Protein AF-A0A962SYG6-F1 (afdb_monomer)

Solvent-accessible surface area (backbone atoms only — not comparable to full-atom values): 10091 Å² total; per-residue (Å²): 136,88,80,77,86,66,74,68,72,78,45,76,67,50,55,47,52,59,69,37,35,67,82,71,67,37,54,90,47,49,67,51,65,74,35,94,85,34,86,52,57,40,45,50,92,92,49,72,66,43,48,43,60,44,76,41,89,80,76,88,63,97,48,65,38,50,44,46,49,49,51,50,53,26,52,29,50,58,30,34,45,84,79,62,93,60,69,84,67,77,70,36,82,53,46,50,55,34,26,34,58,68,35,75,65,82,56,65,61,64,38,69,48,66,54,78,52,86,62,67,83,42,95,86,69,58,70,40,74,47,74,45,47,77,82,75,77,82,71,68,87,76,76,80,94,84,81,83,82,88,83,84,84,64,76,67,126

Mean predicted aligned error: 9.72 Å

Sequence (157 aa):
DVRYFYPYYLSGPDALFWRSG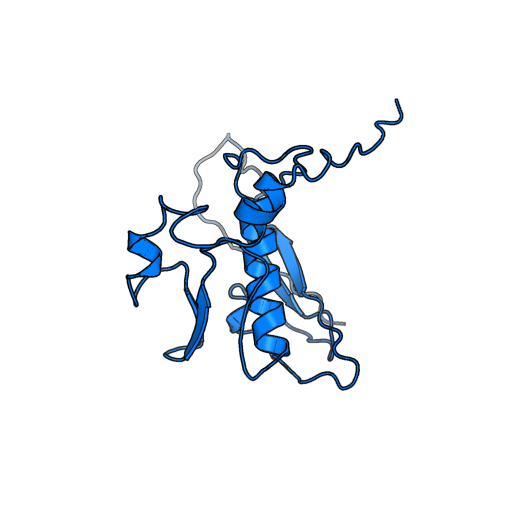WPVTDVQHSVTLLNPFSTDRIGKDIETWGHVYPRHGFINHDHPGRVAVVAAARSASLVADGNVPLRPKLTSAYAHGDWQNLSPEPTAYCTANIADLPTPIDPEGGYAHNIWPRFECPLSEIGIFVAFIPFRYCFTF

Structure (mmCIF, N/CA/C/O backbone):
data_AF-A0A962SYG6-F1
#
_entry.id   AF-A0A962SYG6-F1
#
loop_
_atom_site.group_PDB
_atom_site.id
_atom_site.type_symbol
_atom_site.label_atom_id
_atom_site.label_alt_id
_atom_site.label_comp_id
_atom_site.label_asym_id
_atom_site.label_entity_id
_atom_site.label_seq_id
_atom_site.pdbx_PDB_ins_code
_atom_site.Cartn_x
_atom_site.Cartn_y
_atom_site.Cartn_z
_atom_site.occupancy
_atom_site.B_iso_or_equiv
_atom_site.auth_seq_id
_atom_site.auth_comp_id
_atom_site.auth_asym_id
_atom_site.auth_atom_id
_atom_site.pdbx_PDB_model_num
ATOM 1 N N . ASP A 1 1 ? -16.924 -26.367 9.520 1.00 42.16 1 ASP A N 1
ATOM 2 C CA . ASP A 1 1 ? -17.256 -25.872 8.170 1.00 42.16 1 ASP A CA 1
ATOM 3 C C . ASP A 1 1 ? -16.026 -25.462 7.391 1.00 42.16 1 ASP A C 1
ATOM 5 O O . ASP A 1 1 ? -15.368 -24.488 7.738 1.00 42.16 1 ASP A O 1
ATOM 9 N N . VAL A 1 2 ? -15.706 -26.218 6.342 1.00 41.12 2 VAL A N 1
ATOM 10 C CA . VAL A 1 2 ? -14.690 -25.838 5.355 1.00 41.12 2 VAL A CA 1
ATOM 11 C C . VAL A 1 2 ? -15.354 -24.863 4.384 1.00 41.12 2 VAL A C 1
ATOM 13 O O . VAL A 1 2 ? -16.212 -25.256 3.597 1.00 41.12 2 VAL A O 1
ATOM 16 N N . ARG A 1 3 ? -15.005 -23.574 4.458 1.00 48.12 3 ARG A N 1
ATOM 17 C CA . ARG A 1 3 ? -15.422 -22.599 3.442 1.00 48.12 3 ARG A CA 1
AT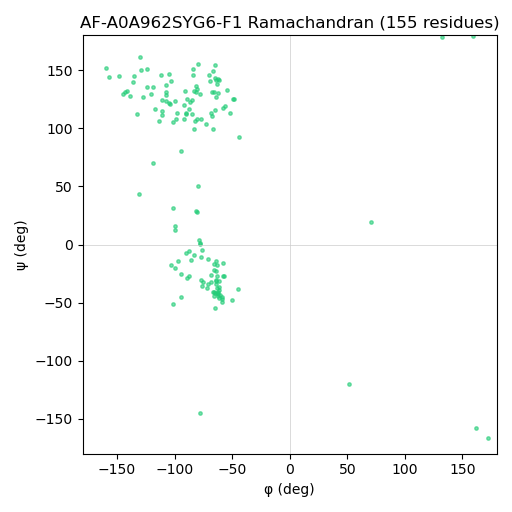OM 18 C C . ARG A 1 3 ? -14.472 -22.706 2.258 1.00 48.12 3 ARG A C 1
ATOM 20 O O . ARG A 1 3 ? -13.330 -22.266 2.342 1.00 48.12 3 ARG A O 1
ATOM 27 N N . TYR A 1 4 ? -14.943 -23.292 1.163 1.00 47.50 4 TYR A N 1
ATOM 28 C CA . TYR A 1 4 ? -14.204 -23.291 -0.094 1.00 47.50 4 TYR A CA 1
ATOM 29 C C . TYR A 1 4 ? -14.060 -21.853 -0.606 1.00 47.50 4 TYR A C 1
ATOM 31 O O . TYR A 1 4 ? -15.046 -21.120 -0.715 1.00 47.50 4 TYR A O 1
ATOM 39 N N . PHE A 1 5 ? -12.824 -21.447 -0.902 1.00 50.41 5 PHE A N 1
ATOM 40 C CA . PHE A 1 5 ? -12.537 -20.219 -1.633 1.00 50.41 5 PHE A CA 1
ATOM 41 C C . PHE A 1 5 ? -13.071 -20.400 -3.056 1.00 50.41 5 PHE A C 1
ATOM 43 O O . PHE A 1 5 ? -12.450 -21.068 -3.875 1.00 50.41 5 PHE A O 1
ATOM 50 N N . TYR A 1 6 ? -14.257 -19.860 -3.328 1.00 53.41 6 TYR A N 1
ATOM 51 C CA . TYR A 1 6 ? -14.714 -19.624 -4.690 1.00 53.41 6 TYR A CA 1
ATOM 52 C C . TYR A 1 6 ? -14.103 -18.289 -5.112 1.00 53.41 6 TYR A C 1
ATOM 54 O O . TYR A 1 6 ? -14.631 -17.253 -4.689 1.00 53.41 6 TYR A O 1
ATOM 62 N N . PRO A 1 7 ? -12.993 -18.260 -5.881 1.00 53.94 7 PRO A N 1
ATOM 63 C CA . PRO A 1 7 ? -12.625 -17.026 -6.550 1.00 53.94 7 PRO A CA 1
ATOM 64 C C . PRO A 1 7 ? -13.846 -16.654 -7.382 1.00 53.94 7 PRO A C 1
ATOM 66 O O . PRO A 1 7 ? -14.306 -17.466 -8.188 1.00 53.94 7 PRO A O 1
ATOM 69 N N . TYR A 1 8 ? -14.440 -15.489 -7.116 1.00 54.34 8 TYR A N 1
ATOM 70 C CA . TYR A 1 8 ? -15.473 -14.969 -7.998 1.00 54.34 8 TYR A CA 1
ATOM 71 C C . TYR A 1 8 ? -14.857 -14.993 -9.388 1.00 54.34 8 TYR A C 1
ATOM 73 O O . TYR A 1 8 ? -13.817 -14.378 -9.616 1.00 54.34 8 TYR A O 1
ATOM 81 N N . TYR A 1 9 ? -15.415 -15.846 -10.244 1.00 47.91 9 TYR A N 1
ATOM 82 C CA . TYR A 1 9 ? -14.914 -16.060 -11.584 1.00 47.91 9 TYR A CA 1
ATOM 83 C C . TYR A 1 9 ? -14.698 -14.695 -12.214 1.00 47.91 9 TYR A C 1
ATOM 85 O O . TYR A 1 9 ? -15.630 -13.890 -12.231 1.00 47.91 9 TYR A O 1
ATOM 93 N N . LEU A 1 10 ? -13.470 -14.470 -12.692 1.00 58.44 10 LEU A N 1
ATOM 94 C CA . LEU A 1 10 ? -13.106 -13.385 -13.587 1.00 58.44 10 LEU A CA 1
ATOM 95 C C . LEU A 1 10 ? -14.180 -13.291 -14.671 1.00 58.44 10 LEU A C 1
ATOM 97 O O . LEU A 1 10 ? -14.126 -13.986 -15.688 1.00 58.44 10 LEU A O 1
ATOM 101 N N . SER A 1 11 ? -15.188 -12.452 -14.462 1.00 61.28 11 SER A N 1
ATOM 102 C CA . SER A 1 11 ? -16.009 -12.026 -15.576 1.00 61.28 11 SER A CA 1
ATOM 103 C C . SER A 1 11 ? -15.057 -11.256 -16.495 1.00 61.28 11 SER A C 1
ATOM 105 O O . SER A 1 11 ? -14.201 -10.521 -16.010 1.00 61.28 11 SER A O 1
ATOM 107 N N . GLY A 1 12 ? -15.137 -11.435 -17.816 1.00 71.31 12 GLY A N 1
ATOM 108 C CA . GLY A 1 12 ? -14.306 -10.654 -18.748 1.00 71.31 12 GLY A CA 1
ATOM 109 C C . GLY A 1 12 ? -14.261 -9.143 -18.424 1.00 71.31 12 GLY A C 1
ATOM 110 O O . GLY A 1 12 ? -13.182 -8.556 -18.494 1.00 71.31 12 GLY A O 1
ATOM 111 N N . PRO A 1 13 ? -15.374 -8.519 -17.980 1.00 72.19 13 PRO A N 1
ATOM 112 C CA . PRO A 1 13 ? -15.378 -7.140 -17.490 1.00 72.19 13 PRO A CA 1
ATOM 113 C C . PRO A 1 13 ? -14.546 -6.888 -16.224 1.00 72.19 13 PRO A C 1
ATOM 115 O O . PRO A 1 13 ? -13.987 -5.809 -16.078 1.00 72.19 13 PRO A O 1
ATOM 118 N N . ASP A 1 14 ? -14.418 -7.854 -15.320 1.00 67.75 14 ASP A N 1
ATOM 119 C CA . ASP A 1 14 ? -13.605 -7.730 -14.101 1.00 67.75 14 ASP A CA 1
ATOM 120 C C . ASP A 1 14 ? -12.116 -7.556 -14.434 1.00 67.75 14 ASP A C 1
ATOM 122 O O . ASP A 1 14 ? -11.409 -6.771 -13.806 1.00 67.75 14 ASP A O 1
ATOM 126 N N . ALA A 1 15 ? -11.656 -8.186 -15.522 1.00 73.12 15 ALA A N 1
ATOM 127 C CA . ALA A 1 15 ? -10.313 -7.959 -16.046 1.00 73.12 15 ALA A CA 1
ATOM 128 C C . ALA A 1 15 ? -10.109 -6.514 -16.528 1.00 73.12 15 ALA A C 1
ATOM 130 O O . ALA A 1 15 ? -8.988 -6.011 -16.439 1.00 73.12 15 ALA A O 1
ATOM 131 N N . LEU A 1 16 ? -11.160 -5.839 -17.018 1.00 75.06 16 LEU A N 1
ATOM 132 C CA . LEU A 1 16 ? -11.081 -4.406 -17.300 1.00 75.06 16 LEU A CA 1
ATOM 133 C C . LEU A 1 16 ? -10.865 -3.664 -15.994 1.00 75.06 16 LEU A C 1
ATOM 135 O O . LEU A 1 16 ? -9.848 -3.000 -15.897 1.00 75.06 16 LEU A O 1
ATOM 139 N N . PHE A 1 17 ? -11.715 -3.858 -14.984 1.00 72.00 17 PHE A N 1
ATOM 140 C CA . PHE A 1 17 ? -11.598 -3.155 -13.705 1.00 72.00 17 PHE A CA 1
ATOM 141 C C . PHE A 1 17 ? -10.248 -3.396 -13.007 1.00 72.00 17 PHE A C 1
ATOM 143 O O . PHE A 1 17 ? -9.601 -2.438 -12.610 1.00 72.00 17 PHE A O 1
ATOM 150 N N . TRP A 1 18 ? -9.728 -4.623 -12.930 1.00 68.94 18 TRP A N 1
ATOM 151 C CA . TRP A 1 18 ? -8.429 -4.874 -12.275 1.00 68.94 18 TRP A CA 1
ATOM 152 C C . TRP A 1 18 ? -7.226 -4.297 -13.032 1.00 68.94 18 TRP A C 1
ATOM 154 O O . TRP A 1 18 ? -6.180 -4.027 -12.434 1.00 68.94 18 TRP A O 1
ATOM 164 N N . ARG A 1 19 ? -7.345 -4.138 -14.357 1.00 74.62 19 ARG A N 1
ATOM 165 C CA . ARG A 1 19 ? -6.278 -3.590 -15.211 1.00 74.62 19 ARG A CA 1
ATOM 166 C C . ARG A 1 19 ? -6.420 -2.093 -15.446 1.00 74.62 19 ARG A C 1
ATOM 168 O O . ARG A 1 19 ? -5.423 -1.427 -15.719 1.00 74.62 19 ARG A O 1
ATOM 175 N N . SER A 1 20 ? -7.633 -1.569 -15.352 1.00 75.38 20 SER A N 1
ATOM 176 C CA . SER A 1 20 ? -7.938 -0.157 -15.489 1.00 75.38 20 SER A CA 1
ATOM 177 C C . SER A 1 20 ? -7.721 0.510 -14.140 1.00 75.38 20 SER A C 1
ATOM 179 O O . SER A 1 20 ? -8.451 0.244 -13.196 1.00 75.38 20 SER A O 1
ATOM 181 N N . GLY A 1 21 ? -6.709 1.366 -14.040 1.00 77.06 21 GLY A N 1
ATOM 182 C CA . GLY A 1 21 ? -6.555 2.240 -12.883 1.00 77.06 21 GLY A CA 1
ATOM 183 C C . GLY A 1 21 ? -7.506 3.437 -12.959 1.00 77.06 21 GLY A C 1
ATOM 184 O O . GLY A 1 21 ? -8.612 3.376 -13.496 1.00 77.06 21 GLY A O 1
ATOM 185 N N . TRP A 1 22 ? -7.041 4.578 -12.463 1.00 78.38 22 TRP A N 1
ATOM 186 C CA . TRP A 1 22 ? -7.642 5.882 -12.719 1.00 78.38 22 TRP A CA 1
ATOM 187 C C . TRP A 1 22 ? -7.763 6.126 -14.241 1.00 78.38 22 TRP A C 1
ATOM 189 O O . TRP A 1 22 ? -6.789 5.882 -14.957 1.00 78.38 22 TRP A O 1
ATOM 199 N N . PRO A 1 23 ? -8.918 6.589 -14.760 1.00 78.25 23 PRO A N 1
ATOM 200 C CA . PRO A 1 23 ? -10.098 7.099 -14.056 1.00 78.25 23 PRO A CA 1
ATOM 201 C C . PRO A 1 23 ? -11.266 6.101 -13.953 1.00 78.25 23 PRO A C 1
ATOM 203 O O . PRO A 1 23 ? -12.418 6.512 -13.990 1.00 78.25 23 PRO A O 1
ATOM 206 N N . VAL A 1 24 ? -11.019 4.793 -13.873 1.00 79.56 24 VAL A N 1
ATOM 207 C CA . VAL A 1 24 ? -12.097 3.787 -13.861 1.00 79.56 24 VAL A CA 1
ATOM 208 C C . VAL A 1 24 ? -12.381 3.259 -12.450 1.00 79.56 24 VAL A C 1
ATOM 210 O O . VAL A 1 24 ? -13.532 3.286 -12.024 1.00 79.56 24 VAL A O 1
ATOM 213 N N . THR A 1 25 ? -11.369 2.813 -11.696 1.00 74.31 25 THR A N 1
ATOM 214 C CA . THR A 1 25 ? -11.587 2.116 -10.405 1.00 74.31 25 THR A CA 1
ATOM 215 C C . THR A 1 25 ? -11.430 2.952 -9.143 1.00 74.31 25 THR A C 1
ATOM 217 O O . THR A 1 25 ? -11.947 2.565 -8.103 1.00 74.31 25 THR A O 1
ATOM 220 N N . ASP A 1 26 ? -10.740 4.089 -9.203 1.00 78.44 26 ASP A N 1
ATOM 221 C CA . ASP A 1 26 ? -10.426 4.901 -8.017 1.00 78.44 26 ASP A CA 1
ATOM 222 C C . ASP A 1 26 ? -10.769 6.374 -8.252 1.00 78.44 26 ASP A C 1
ATOM 224 O O . ASP A 1 26 ? -10.010 7.283 -7.914 1.00 78.44 26 ASP A O 1
ATOM 228 N N . VAL A 1 27 ? -11.935 6.631 -8.858 1.00 81.12 27 VAL A N 1
ATOM 229 C CA . VAL A 1 27 ? -12.302 8.004 -9.218 1.00 81.12 27 VAL A CA 1
ATOM 230 C C . VAL A 1 27 ? -12.455 8.939 -8.029 1.00 81.12 27 VAL A C 1
ATOM 232 O O . VAL A 1 27 ? -12.203 10.134 -8.121 1.00 81.12 27 VAL A O 1
ATOM 235 N N . GLN A 1 28 ? -12.802 8.402 -6.870 1.00 83.56 28 GLN A N 1
ATOM 236 C CA . GLN A 1 28 ? -12.932 9.186 -5.645 1.00 83.56 28 GLN A CA 1
ATOM 237 C C . GLN A 1 28 ? -11.583 9.759 -5.175 1.00 83.56 28 GLN A C 1
ATOM 239 O O . GLN A 1 28 ? -11.557 10.789 -4.507 1.00 83.56 28 GLN A O 1
ATOM 244 N N . HIS A 1 29 ? -10.468 9.160 -5.603 1.00 85.69 29 HIS A N 1
ATOM 245 C CA . HIS A 1 29 ? -9.109 9.584 -5.267 1.00 85.69 29 HIS A CA 1
ATOM 246 C C . HIS A 1 29 ? -8.444 10.417 -6.380 1.00 85.69 29 HIS A C 1
ATOM 248 O O . HIS A 1 29 ? -7.238 10.646 -6.341 1.00 85.69 29 HIS A O 1
ATOM 254 N N . SER A 1 30 ? -9.214 10.937 -7.354 1.00 84.81 30 SER A N 1
ATOM 255 C CA . SER A 1 30 ? -8.694 11.832 -8.415 1.00 84.81 30 SER A CA 1
ATOM 256 C C . SER A 1 30 ? -7.868 12.985 -7.851 1.00 84.81 30 SER A C 1
ATOM 258 O O . SER A 1 30 ? -6.795 13.321 -8.342 1.00 84.81 30 SER A O 1
ATOM 260 N N . VAL A 1 31 ? -8.429 13.635 -6.829 1.00 84.88 31 VAL A N 1
ATOM 261 C CA . VAL A 1 31 ? -7.919 14.897 -6.294 1.00 84.88 31 VAL A CA 1
ATOM 262 C C . VAL A 1 31 ? -6.627 14.648 -5.530 1.00 84.88 31 VAL A C 1
ATOM 264 O O . VAL A 1 31 ? -5.699 15.445 -5.622 1.00 84.88 31 VAL A O 1
ATOM 267 N N . THR A 1 32 ? -6.542 13.524 -4.817 1.00 84.94 32 THR A N 1
ATOM 268 C CA . THR A 1 32 ? -5.331 13.142 -4.092 1.00 84.94 32 THR A CA 1
ATOM 269 C C . THR A 1 32 ? -4.251 12.625 -5.039 1.00 84.94 32 THR A C 1
ATOM 271 O O . THR A 1 32 ? -3.078 12.890 -4.802 1.00 84.94 32 THR A O 1
ATOM 274 N N . LEU A 1 33 ? -4.621 11.979 -6.149 1.00 82.56 33 LEU A N 1
ATOM 275 C CA . LEU A 1 33 ? -3.686 11.533 -7.186 1.00 82.56 33 LEU A CA 1
ATOM 276 C C . LEU A 1 33 ? -3.021 12.699 -7.933 1.00 82.56 33 LEU A C 1
ATOM 278 O O . LEU A 1 33 ? -1.831 12.649 -8.224 1.00 82.56 33 LEU A O 1
ATOM 282 N N . LEU A 1 34 ? -3.786 13.745 -8.250 1.00 82.62 34 LEU A N 1
ATOM 283 C CA . LEU A 1 34 ? -3.284 14.918 -8.976 1.00 82.62 34 LEU A CA 1
ATOM 284 C C . LEU A 1 34 ? -2.586 15.939 -8.063 1.00 82.62 34 LEU A C 1
ATOM 286 O O . LEU A 1 34 ? -1.978 16.887 -8.558 1.00 82.62 34 LEU A O 1
ATOM 290 N N . ASN A 1 35 ? -2.671 15.764 -6.742 1.00 86.12 35 ASN A N 1
ATOM 291 C CA . ASN A 1 35 ? -2.033 16.643 -5.774 1.00 86.12 35 ASN A CA 1
ATOM 292 C C . ASN A 1 35 ? -0.610 16.147 -5.436 1.00 86.12 35 ASN A C 1
ATOM 294 O O . ASN A 1 35 ? -0.471 15.124 -4.759 1.00 86.12 35 ASN A O 1
ATOM 298 N N . PRO A 1 36 ? 0.455 16.886 -5.803 1.00 77.12 36 PRO A N 1
ATOM 299 C CA . PRO A 1 36 ? 1.835 16.486 -5.510 1.00 77.12 36 PRO A CA 1
ATOM 300 C C . PRO A 1 36 ? 2.166 16.468 -4.007 1.00 77.12 36 PRO A C 1
ATOM 302 O O . PRO A 1 36 ? 3.144 15.841 -3.605 1.00 77.12 36 PRO A O 1
ATOM 305 N N . PHE A 1 37 ? 1.349 17.119 -3.171 1.00 82.31 37 PHE A N 1
ATOM 306 C CA . PHE A 1 37 ? 1.494 17.158 -1.711 1.00 82.31 37 PHE A CA 1
ATOM 307 C C . PHE A 1 37 ? 0.560 16.180 -0.988 1.00 82.31 37 PHE A C 1
ATOM 309 O O . PHE A 1 37 ? 0.361 16.287 0.221 1.00 82.31 37 PHE A O 1
ATOM 316 N N . SER A 1 38 ? -0.055 15.254 -1.722 1.00 84.50 38 SER A N 1
ATOM 317 C CA . SER A 1 38 ? -0.910 14.230 -1.135 1.00 84.50 38 SER A CA 1
ATOM 318 C C . SER A 1 38 ? -0.129 13.282 -0.225 1.00 84.50 38 SER A C 1
ATOM 320 O O . SER A 1 38 ? 0.996 12.878 -0.523 1.00 84.50 38 SER A O 1
ATOM 322 N N . THR A 1 39 ? -0.779 12.863 0.859 1.00 82.19 39 THR A N 1
ATOM 323 C CA . THR A 1 39 ? -0.294 11.822 1.774 1.00 82.19 39 THR A CA 1
ATOM 324 C C . THR A 1 39 ? -0.333 10.426 1.152 1.00 82.19 39 THR A C 1
ATOM 326 O O . THR A 1 39 ? 0.274 9.508 1.688 1.00 82.19 39 THR A O 1
ATOM 329 N N . ASP A 1 40 ? -1.009 10.261 0.010 1.00 86.06 40 ASP A N 1
ATOM 330 C CA . ASP A 1 40 ? -1.094 8.989 -0.724 1.00 86.06 40 ASP A CA 1
ATOM 331 C C . ASP A 1 40 ? 0.174 8.684 -1.543 1.00 86.06 40 ASP A C 1
ATOM 333 O O . ASP A 1 40 ? 0.230 7.694 -2.278 1.00 86.06 40 ASP A O 1
ATOM 337 N N . ARG A 1 41 ? 1.182 9.558 -1.480 1.00 87.88 41 ARG A N 1
ATOM 338 C CA . ARG A 1 41 ? 2.459 9.420 -2.178 1.00 87.88 41 ARG A CA 1
ATOM 339 C C . ARG A 1 41 ? 3.396 8.499 -1.401 1.00 87.88 41 ARG A C 1
ATOM 341 O O . ARG A 1 41 ? 3.618 8.692 -0.211 1.00 87.88 41 ARG A O 1
ATOM 348 N N . ILE A 1 42 ? 3.993 7.541 -2.099 1.00 89.62 42 ILE A N 1
ATOM 349 C CA . ILE A 1 42 ? 5.010 6.644 -1.553 1.00 89.62 42 ILE A CA 1
ATOM 350 C C . ILE A 1 42 ? 6.351 7.045 -2.152 1.00 89.62 42 ILE A C 1
ATOM 352 O O . ILE A 1 42 ? 6.518 7.093 -3.373 1.00 89.62 42 ILE A O 1
ATOM 356 N N . GLY A 1 43 ? 7.305 7.345 -1.285 1.00 87.94 43 GLY A N 1
ATOM 357 C CA . GLY A 1 43 ? 8.632 7.793 -1.669 1.00 87.94 43 GLY A CA 1
ATOM 358 C C . GLY A 1 43 ? 9.310 8.522 -0.522 1.00 87.94 43 GLY A C 1
ATOM 359 O O . GLY A 1 43 ? 8.735 8.684 0.559 1.00 87.94 43 GLY A O 1
ATOM 360 N N . LYS A 1 44 ? 10.539 8.953 -0.773 1.00 83.94 44 LYS A N 1
ATOM 361 C CA . LYS A 1 44 ? 11.385 9.617 0.209 1.00 83.94 44 LYS A CA 1
ATOM 362 C C . LYS A 1 44 ? 11.732 11.020 -0.273 1.00 83.94 44 LYS A C 1
ATOM 364 O O . LYS A 1 44 ? 12.078 11.213 -1.436 1.00 83.94 44 LYS A O 1
ATOM 369 N N . ASP A 1 45 ? 11.642 12.000 0.622 1.00 82.44 45 ASP A N 1
ATOM 370 C CA . ASP A 1 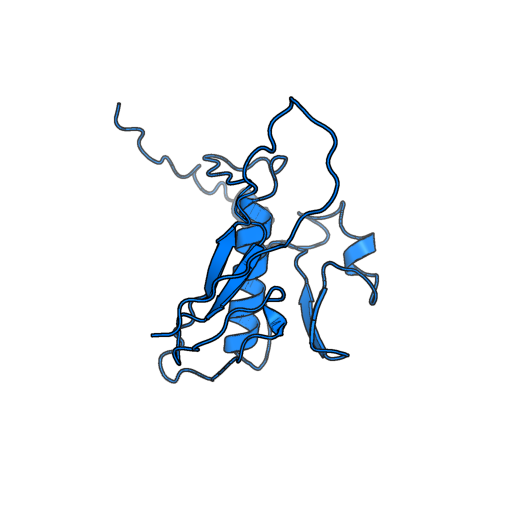45 ? 11.930 13.408 0.334 1.00 82.44 45 ASP A CA 1
ATOM 371 C C . ASP A 1 45 ? 11.159 13.915 -0.904 1.00 82.44 45 ASP A C 1
ATOM 373 O O . ASP A 1 45 ? 9.928 13.881 -0.932 1.00 82.44 45 ASP A O 1
ATOM 377 N N . ILE A 1 46 ? 11.860 14.375 -1.943 1.00 82.31 46 ILE A N 1
ATOM 378 C CA . ILE A 1 46 ? 11.270 14.836 -3.212 1.00 82.31 46 ILE A CA 1
ATOM 379 C C . ILE A 1 46 ? 11.025 13.699 -4.213 1.00 82.31 46 ILE A C 1
ATOM 381 O O . ILE A 1 46 ? 10.319 13.887 -5.203 1.00 82.31 46 ILE A O 1
ATOM 385 N N . GLU A 1 47 ? 11.590 12.518 -3.972 1.00 85.88 47 GLU A N 1
ATOM 386 C CA . GLU A 1 47 ? 11.473 11.379 -4.871 1.00 85.88 47 GLU A CA 1
ATOM 387 C C . GLU A 1 47 ? 10.133 10.673 -4.656 1.00 85.88 47 GLU A C 1
ATOM 389 O O . GLU A 1 47 ? 9.708 10.420 -3.528 1.00 85.88 47 GLU A O 1
ATOM 394 N N . THR A 1 48 ? 9.450 10.362 -5.754 1.00 88.12 48 THR A N 1
ATOM 395 C CA . THR A 1 48 ? 8.167 9.657 -5.733 1.00 88.12 48 THR A CA 1
ATOM 396 C C . THR A 1 48 ? 8.335 8.329 -6.435 1.00 88.12 48 THR A C 1
ATOM 398 O O . THR A 1 48 ? 8.619 8.297 -7.628 1.00 88.12 48 THR A O 1
ATOM 401 N N . TRP A 1 49 ? 8.155 7.242 -5.695 1.00 90.25 49 TRP A N 1
ATOM 402 C CA . TRP A 1 49 ? 8.229 5.887 -6.238 1.00 90.25 49 TRP A CA 1
ATOM 403 C C . TRP A 1 49 ? 6.873 5.436 -6.777 1.00 90.25 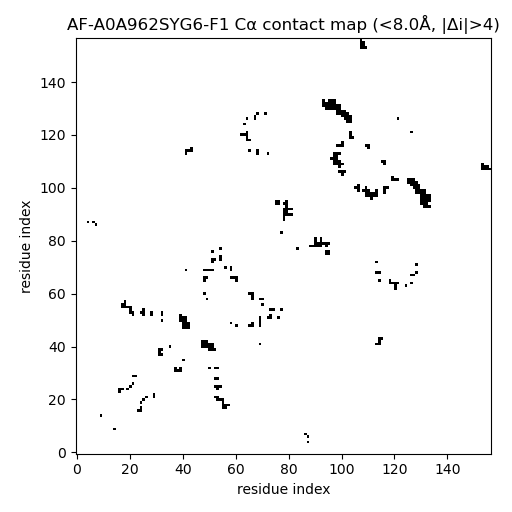49 TRP A C 1
ATOM 405 O O . TRP A 1 49 ? 6.775 4.613 -7.683 1.00 90.25 49 TRP A O 1
ATOM 415 N N . GLY A 1 50 ? 5.798 5.990 -6.225 1.00 89.31 50 GLY A N 1
ATOM 416 C CA . GLY A 1 50 ? 4.452 5.754 -6.706 1.00 89.31 50 GLY A CA 1
ATOM 417 C C . GLY A 1 50 ? 3.410 6.351 -5.779 1.00 89.31 50 GLY A C 1
ATOM 418 O O . GLY A 1 50 ? 3.707 7.135 -4.881 1.00 89.31 50 GLY A O 1
ATOM 419 N N . HIS A 1 51 ? 2.169 5.944 -6.000 1.00 88.56 51 HIS A N 1
ATOM 420 C CA . HIS A 1 51 ? 1.019 6.374 -5.217 1.00 88.56 51 HIS A CA 1
ATOM 421 C C . HIS A 1 51 ? 0.218 5.158 -4.754 1.00 88.56 51 HIS A C 1
ATOM 423 O O . HIS A 1 51 ? 0.186 4.136 -5.451 1.00 88.56 51 HIS A O 1
ATOM 429 N N . VAL A 1 52 ? -0.449 5.272 -3.604 1.00 88.81 52 VAL A N 1
ATOM 430 C CA . VAL A 1 52 ? -1.384 4.254 -3.092 1.00 88.81 52 VAL A CA 1
ATOM 431 C C . VAL A 1 52 ? -2.555 4.062 -4.061 1.00 88.81 52 VAL A C 1
ATOM 433 O O . VAL A 1 52 ? -2.974 2.935 -4.310 1.00 88.81 52 VAL A O 1
ATOM 436 N N . TYR A 1 53 ? -3.044 5.152 -4.653 1.00 88.50 53 TYR A N 1
ATOM 437 C CA . TYR A 1 53 ? -4.073 5.125 -5.688 1.00 88.50 53 TYR A CA 1
ATOM 438 C C . TYR A 1 53 ? -3.460 5.399 -7.065 1.00 88.50 53 TYR A C 1
ATOM 440 O O . TYR A 1 53 ? -2.514 6.179 -7.153 1.00 88.50 53 TYR A O 1
ATOM 448 N N . PRO A 1 54 ? -3.982 4.807 -8.150 1.00 86.62 54 PRO A N 1
ATOM 449 C CA . PRO A 1 54 ? -4.973 3.732 -8.160 1.00 86.62 54 PRO A CA 1
ATOM 450 C C . PRO A 1 54 ? -4.407 2.425 -7.575 1.00 86.62 54 PRO A C 1
ATOM 452 O O . PRO A 1 54 ? -3.217 2.137 -7.713 1.00 86.62 54 PRO A O 1
ATOM 455 N N . ARG A 1 55 ? -5.257 1.605 -6.949 1.00 80.75 55 ARG A N 1
ATOM 456 C CA . ARG A 1 55 ? -4.854 0.355 -6.260 1.00 80.75 55 ARG A CA 1
ATOM 457 C C . ARG A 1 55 ? -4.657 -0.829 -7.219 1.00 80.75 55 ARG A C 1
ATOM 459 O O . ARG A 1 55 ? -4.831 -1.985 -6.847 1.00 80.75 55 ARG A O 1
ATOM 466 N N . HIS A 1 56 ? -4.299 -0.551 -8.470 1.00 80.31 56 HIS A N 1
ATOM 467 C CA . HIS A 1 56 ? -4.014 -1.579 -9.469 1.00 80.31 56 HIS A CA 1
ATOM 468 C C . HIS A 1 56 ? -2.602 -2.155 -9.280 1.00 80.31 56 HIS A C 1
ATOM 470 O O . HIS A 1 56 ? -1.704 -1.502 -8.746 1.00 80.31 56 HIS A O 1
ATOM 476 N N . GLY A 1 57 ? -2.390 -3.386 -9.745 1.00 76.00 57 GLY A N 1
ATOM 477 C CA . GLY A 1 57 ? -1.116 -4.095 -9.580 1.00 76.00 57 GLY A CA 1
ATOM 478 C C . GLY A 1 57 ? 0.011 -3.641 -10.514 1.00 76.00 57 GLY A C 1
ATOM 479 O O . GLY A 1 57 ? 1.124 -4.140 -10.395 1.00 76.00 57 GLY A O 1
ATOM 480 N N . PHE A 1 58 ? -0.247 -2.722 -11.452 1.00 83.12 58 PHE A N 1
ATOM 481 C CA . PHE A 1 58 ? 0.785 -2.258 -12.381 1.00 83.12 58 PHE A CA 1
ATOM 482 C C . PHE A 1 58 ? 1.527 -1.059 -11.798 1.00 83.12 58 PHE A C 1
ATOM 484 O O . PHE A 1 58 ? 0.929 -0.045 -11.436 1.00 83.12 58 PHE A O 1
ATOM 491 N N . ILE A 1 59 ? 2.846 -1.173 -11.733 1.00 88.00 59 ILE A N 1
ATOM 492 C CA . ILE A 1 59 ? 3.759 -0.116 -11.309 1.00 88.00 59 ILE A CA 1
ATOM 493 C C . ILE A 1 59 ? 4.945 -0.195 -12.263 1.00 88.00 59 ILE A C 1
ATOM 495 O O . ILE A 1 59 ? 5.498 -1.274 -12.466 1.00 88.00 59 ILE A O 1
ATOM 499 N N . ASN A 1 60 ? 5.304 0.929 -12.876 1.00 87.38 60 ASN A N 1
ATOM 500 C CA . ASN A 1 60 ? 6.480 1.015 -13.729 1.00 87.38 60 ASN A CA 1
ATOM 501 C C . ASN A 1 60 ? 7.522 1.882 -13.025 1.00 87.38 60 ASN A C 1
ATOM 503 O O . ASN A 1 60 ? 7.277 3.064 -12.793 1.00 87.38 60 ASN A O 1
ATOM 507 N N . HIS A 1 61 ? 8.648 1.281 -12.664 1.00 90.06 61 HIS A N 1
ATOM 508 C CA . HIS A 1 61 ? 9.781 1.951 -12.042 1.00 90.06 61 HIS A CA 1
ATOM 509 C C . HIS A 1 61 ? 11.054 1.231 -12.499 1.00 90.06 61 HIS A C 1
ATOM 511 O O . HIS A 1 61 ? 11.048 0.012 -12.661 1.00 90.06 61 HIS A O 1
ATOM 517 N N . ASP A 1 62 ? 12.145 1.968 -12.680 1.00 91.88 62 ASP A N 1
ATOM 518 C CA . ASP A 1 62 ? 13.471 1.418 -12.994 1.00 91.88 62 ASP A CA 1
ATOM 519 C C . ASP A 1 62 ? 14.053 0.539 -11.871 1.00 91.88 62 ASP A C 1
ATOM 521 O O . ASP A 1 62 ? 14.883 -0.327 -12.137 1.00 91.88 62 ASP A O 1
ATOM 525 N N . HIS A 1 63 ? 13.600 0.723 -10.627 1.00 91.12 63 HIS A N 1
ATOM 526 C CA . HIS A 1 63 ? 14.138 0.038 -9.460 1.00 91.12 63 HIS A CA 1
ATOM 527 C C . HIS A 1 63 ? 13.139 -0.985 -8.878 1.00 91.12 63 HIS A C 1
ATOM 529 O O . HIS A 1 63 ? 12.152 -0.587 -8.245 1.00 91.12 63 HIS A O 1
ATOM 535 N N . PRO A 1 64 ? 13.408 -2.302 -8.968 1.00 90.50 64 PRO A N 1
ATOM 536 C CA . PRO A 1 64 ? 12.456 -3.341 -8.558 1.00 90.50 64 PRO A CA 1
ATOM 537 C C . PRO A 1 64 ? 12.117 -3.312 -7.057 1.00 90.50 64 PRO A C 1
ATOM 539 O O . PRO A 1 64 ? 10.952 -3.444 -6.692 1.00 90.50 64 PRO A O 1
ATOM 542 N N . GLY A 1 65 ? 13.083 -3.014 -6.180 1.00 89.69 65 GLY A N 1
ATOM 543 C CA . GLY A 1 65 ? 12.811 -2.871 -4.740 1.00 89.69 65 GLY A CA 1
ATOM 544 C C . GLY A 1 65 ? 11.818 -1.753 -4.387 1.00 89.69 65 GLY A C 1
ATOM 545 O O . GLY A 1 65 ? 11.034 -1.891 -3.454 1.00 89.69 65 GLY A O 1
ATOM 546 N N . ARG A 1 66 ? 11.773 -0.666 -5.171 1.00 91.50 66 ARG A N 1
ATOM 547 C CA . ARG A 1 66 ? 10.805 0.423 -4.969 1.00 91.50 66 ARG A CA 1
ATOM 548 C C . ARG A 1 66 ? 9.417 0.027 -5.462 1.00 91.50 66 ARG A C 1
ATOM 550 O O . ARG A 1 66 ? 8.421 0.366 -4.827 1.00 91.50 66 ARG A O 1
ATOM 557 N N . VAL A 1 67 ? 9.355 -0.741 -6.554 1.00 91.44 67 VAL A N 1
ATOM 558 C CA . VAL A 1 67 ? 8.107 -1.349 -7.040 1.00 91.44 67 VAL A CA 1
ATOM 559 C C . VAL A 1 67 ? 7.498 -2.249 -5.970 1.00 91.44 67 VAL A C 1
ATOM 561 O O . VAL A 1 67 ? 6.305 -2.131 -5.689 1.00 91.44 67 VAL A O 1
ATOM 564 N N . ALA A 1 68 ? 8.311 -3.105 -5.349 1.00 90.25 68 ALA A N 1
ATOM 565 C CA . ALA A 1 68 ? 7.858 -4.021 -4.308 1.00 90.25 68 ALA A CA 1
ATOM 566 C C . ALA A 1 68 ? 7.272 -3.283 -3.095 1.00 90.25 68 ALA A C 1
ATOM 568 O O . ALA A 1 68 ? 6.184 -3.630 -2.634 1.00 90.25 68 ALA A O 1
ATOM 569 N N . VAL A 1 69 ? 7.932 -2.210 -2.648 1.00 90.25 69 VAL A N 1
ATOM 570 C CA . VAL A 1 69 ? 7.439 -1.334 -1.576 1.00 90.25 69 VAL A CA 1
ATOM 571 C C . VAL A 1 69 ? 6.075 -0.730 -1.928 1.00 90.25 69 VAL A C 1
ATOM 573 O O . VAL A 1 69 ? 5.128 -0.818 -1.143 1.00 90.25 69 VAL A O 1
ATOM 576 N N . VAL A 1 70 ? 5.932 -0.154 -3.124 1.00 91.81 70 VAL A N 1
ATOM 577 C CA . VAL A 1 70 ? 4.660 0.448 -3.557 1.00 91.81 70 VAL A CA 1
ATOM 578 C C . VAL A 1 70 ? 3.556 -0.611 -3.656 1.00 91.81 70 VAL A C 1
ATOM 580 O O . VAL A 1 70 ? 2.434 -0.376 -3.202 1.00 91.81 70 VAL A O 1
ATOM 583 N N . ALA A 1 71 ? 3.866 -1.793 -4.192 1.00 90.81 71 ALA A N 1
ATOM 584 C CA . ALA A 1 71 ? 2.924 -2.906 -4.279 1.00 90.81 71 ALA A CA 1
ATOM 585 C C . ALA A 1 71 ? 2.469 -3.384 -2.889 1.00 90.81 71 ALA A C 1
ATOM 587 O O . ALA A 1 71 ? 1.268 -3.556 -2.659 1.00 90.81 71 ALA A O 1
ATOM 588 N N . ALA A 1 72 ? 3.400 -3.530 -1.942 1.00 90.19 72 ALA A N 1
ATOM 589 C CA . ALA A 1 72 ? 3.099 -3.912 -0.566 1.00 90.19 72 ALA A CA 1
ATOM 590 C C . ALA A 1 72 ? 2.198 -2.878 0.125 1.00 90.19 72 ALA A C 1
ATOM 592 O O . ALA A 1 72 ? 1.168 -3.246 0.693 1.00 90.19 72 ALA A O 1
ATOM 593 N N . ALA A 1 73 ? 2.504 -1.585 -0.002 1.00 90.12 73 ALA A N 1
ATOM 594 C CA . ALA A 1 73 ? 1.691 -0.517 0.578 1.00 90.12 73 ALA A CA 1
ATOM 595 C C . ALA A 1 73 ? 0.262 -0.473 0.004 1.00 90.12 73 ALA A C 1
ATOM 597 O O . ALA A 1 73 ? -0.699 -0.315 0.758 1.00 90.12 73 ALA A O 1
ATOM 598 N N . ARG A 1 74 ? 0.100 -0.674 -1.313 1.00 89.44 74 ARG A N 1
ATOM 599 C CA . ARG A 1 74 ? -1.222 -0.800 -1.961 1.00 89.44 74 ARG A CA 1
ATOM 600 C C . ARG A 1 74 ? -2.000 -2.006 -1.448 1.00 89.44 74 ARG A C 1
ATOM 602 O O . ARG A 1 74 ? -3.199 -1.909 -1.201 1.00 89.44 74 ARG A O 1
ATOM 609 N N . SER A 1 75 ? -1.327 -3.144 -1.285 1.00 86.88 75 SER A N 1
ATOM 610 C CA . SER A 1 75 ? -1.968 -4.355 -0.772 1.00 86.88 75 SER A CA 1
ATOM 611 C C . SER A 1 75 ? -2.446 -4.173 0.674 1.00 86.88 75 SER A C 1
ATOM 613 O O . SER A 1 75 ? -3.579 -4.531 0.995 1.00 86.88 75 SER A O 1
ATOM 615 N N . ALA A 1 76 ? -1.639 -3.525 1.520 1.00 87.62 76 ALA A N 1
ATOM 616 C CA . ALA A 1 76 ? -2.007 -3.221 2.896 1.00 87.62 76 ALA A CA 1
ATOM 617 C C . ALA A 1 76 ? -3.171 -2.226 2.967 1.00 87.62 76 ALA A C 1
ATOM 619 O O . ALA A 1 76 ? -4.132 -2.477 3.691 1.00 87.62 76 ALA A O 1
ATOM 620 N N . SER A 1 77 ? -3.153 -1.150 2.169 1.00 87.19 77 SER A N 1
ATOM 621 C CA . SER A 1 77 ? -4.262 -0.186 2.145 1.00 87.19 77 SER A CA 1
ATOM 622 C C . SER A 1 77 ? -5.578 -0.826 1.694 1.00 87.19 77 SER A C 1
ATOM 624 O O . SER A 1 77 ? -6.633 -0.525 2.249 1.00 87.19 77 SER A O 1
ATOM 626 N N . LEU A 1 78 ? -5.522 -1.764 0.743 1.00 83.44 78 LEU A N 1
ATOM 627 C CA . LEU A 1 78 ? -6.683 -2.522 0.282 1.00 83.44 78 LEU A CA 1
ATOM 628 C C . LEU A 1 78 ? -7.259 -3.441 1.374 1.00 83.44 78 LEU A C 1
ATOM 630 O O . LEU A 1 78 ? -8.478 -3.541 1.510 1.00 83.44 78 LEU A O 1
ATOM 634 N N . VAL A 1 79 ? -6.394 -4.103 2.150 1.00 83.00 79 VAL A N 1
ATOM 635 C CA . VAL A 1 79 ? -6.785 -4.978 3.273 1.00 83.00 79 VAL A CA 1
ATOM 636 C C . VAL A 1 79 ? -7.323 -4.177 4.461 1.00 83.00 79 VAL A C 1
ATOM 638 O O . VAL A 1 79 ? -8.219 -4.651 5.168 1.00 83.00 79 VAL A O 1
ATOM 641 N N . ALA A 1 80 ? -6.790 -2.977 4.683 1.00 84.25 80 ALA A N 1
ATOM 642 C CA . ALA A 1 80 ? -7.192 -2.107 5.780 1.00 84.25 80 ALA A CA 1
ATOM 643 C C . ALA A 1 80 ? -8.524 -1.385 5.516 1.00 84.25 80 ALA A C 1
ATOM 645 O O . ALA A 1 80 ? -9.287 -1.116 6.444 1.00 84.25 80 ALA A O 1
ATOM 646 N N . ASP A 1 81 ? -8.834 -1.095 4.250 1.00 82.00 81 ASP A N 1
ATOM 647 C CA . ASP A 1 81 ? -10.041 -0.368 3.868 1.00 82.00 81 ASP A CA 1
ATOM 648 C C . ASP A 1 81 ? -11.307 -1.237 4.026 1.00 82.00 81 ASP A C 1
ATOM 650 O O . ASP A 1 81 ? -11.653 -2.106 3.213 1.00 82.00 81 ASP A O 1
ATOM 654 N N . GLY A 1 82 ? -12.051 -0.958 5.099 1.00 77.56 82 GLY A N 1
ATOM 655 C CA . GLY A 1 82 ? -13.317 -1.600 5.449 1.00 77.56 82 GLY A CA 1
ATOM 656 C C . GLY A 1 82 ? -14.451 -1.380 4.442 1.00 77.56 82 GLY A C 1
ATOM 657 O O . GLY A 1 82 ? -15.367 -2.204 4.394 1.00 77.56 82 GLY A O 1
ATOM 658 N N . ASN A 1 83 ? -14.349 -0.390 3.554 1.00 78.25 83 ASN A N 1
ATOM 659 C CA . ASN A 1 83 ? -15.417 -0.013 2.624 1.00 78.25 83 ASN A CA 1
ATOM 660 C C . ASN A 1 83 ? -15.271 -0.631 1.226 1.00 78.25 83 ASN A C 1
ATOM 662 O O . ASN A 1 83 ? -16.241 -0.643 0.468 1.00 78.25 83 ASN A O 1
ATOM 666 N N . VAL A 1 84 ? -14.106 -1.195 0.877 1.00 74.12 84 VAL A N 1
ATOM 667 C CA . VAL A 1 84 ? -13.918 -1.805 -0.455 1.00 74.12 84 VAL A CA 1
ATOM 668 C C . VAL A 1 84 ? -14.877 -2.986 -0.662 1.00 74.12 84 VAL A C 1
ATOM 670 O O . VAL A 1 84 ? -14.917 -3.886 0.189 1.00 74.12 84 VAL A O 1
ATOM 673 N N . PRO A 1 85 ? -15.606 -3.049 -1.791 1.00 69.12 85 PRO A N 1
ATOM 674 C CA . PRO A 1 85 ? -16.539 -4.131 -2.098 1.00 69.12 85 PRO A CA 1
ATOM 675 C C . PRO A 1 85 ? -15.836 -5.398 -2.637 1.00 69.12 85 PRO A C 1
ATOM 677 O O . PRO A 1 85 ? -16.236 -5.945 -3.660 1.00 69.12 85 PRO A O 1
ATOM 680 N N . LEU A 1 86 ? -14.792 -5.894 -1.962 1.00 65.12 86 LEU A N 1
ATOM 681 C CA . LEU A 1 86 ? -14.123 -7.156 -2.329 1.00 65.12 86 LEU A CA 1
ATOM 682 C C . LEU A 1 86 ? -14.851 -8.368 -1.742 1.00 65.12 86 LEU A C 1
ATOM 684 O O . LEU A 1 86 ? -15.368 -8.304 -0.625 1.00 65.12 86 LEU A O 1
ATOM 688 N N . ARG A 1 87 ? -14.863 -9.499 -2.460 1.00 57.50 87 ARG A N 1
ATOM 689 C CA . ARG A 1 87 ? -15.383 -10.781 -1.955 1.00 57.50 87 ARG A CA 1
ATOM 690 C C . ARG A 1 87 ? -14.538 -11.966 -2.461 1.00 57.50 87 ARG A C 1
ATOM 692 O O . ARG A 1 87 ? -14.348 -12.065 -3.668 1.00 57.50 87 ARG A O 1
ATOM 699 N N . PRO A 1 88 ? -14.104 -12.896 -1.585 1.00 60.19 88 PRO A N 1
ATOM 700 C CA . PRO A 1 88 ? -14.171 -12.835 -0.122 1.00 60.19 88 PRO A CA 1
ATOM 701 C C . PRO A 1 88 ? -13.215 -11.772 0.441 1.00 60.19 88 PRO A C 1
ATOM 703 O O . PRO A 1 88 ? -12.102 -11.603 -0.047 1.00 60.19 88 PRO A O 1
ATOM 706 N N . LYS A 1 89 ? -13.661 -11.049 1.474 1.00 63.06 89 LYS A N 1
ATOM 707 C CA . LYS A 1 89 ? -12.880 -9.984 2.106 1.00 63.06 89 LYS A CA 1
ATOM 708 C C . LYS A 1 89 ? -12.189 -10.510 3.359 1.00 63.06 89 LYS A C 1
ATOM 710 O O . LYS A 1 89 ? -12.856 -10.825 4.341 1.00 63.06 89 LYS A O 1
ATOM 715 N N . LEU A 1 90 ? -10.865 -10.582 3.328 1.00 63.41 90 LEU A N 1
ATOM 716 C CA . LEU A 1 90 ? -10.040 -10.689 4.529 1.00 63.41 90 LEU A CA 1
ATOM 717 C C . LEU A 1 90 ? -9.620 -9.268 4.904 1.00 63.41 90 LEU A C 1
ATOM 719 O O . LEU A 1 90 ? -8.549 -8.817 4.518 1.00 63.41 90 LEU A O 1
ATOM 723 N N . THR A 1 91 ? -10.507 -8.528 5.572 1.00 65.56 91 THR A N 1
ATOM 724 C CA . THR A 1 91 ? -10.146 -7.225 6.145 1.00 65.56 91 THR A CA 1
ATOM 725 C C . THR A 1 91 ? -9.449 -7.406 7.461 1.00 65.56 91 THR A C 1
ATOM 727 O O . THR A 1 91 ? -9.914 -8.152 8.323 1.00 65.56 91 THR A O 1
ATOM 730 N N . SER A 1 92 ? -8.390 -6.636 7.633 1.00 69.19 92 SER A N 1
ATOM 731 C CA . SER A 1 92 ? -7.706 -6.518 8.899 1.00 69.19 92 SER A CA 1
ATOM 732 C C . SER A 1 92 ? -7.481 -5.039 9.156 1.00 69.19 92 SER A C 1
ATOM 734 O O . SER A 1 92 ? -6.684 -4.410 8.466 1.00 69.19 92 SER A O 1
ATOM 736 N N . ALA A 1 93 ? -8.158 -4.480 10.164 1.00 66.62 93 ALA A N 1
ATOM 737 C CA . ALA A 1 93 ? -7.877 -3.118 10.638 1.00 66.62 93 ALA A CA 1
ATOM 738 C C . ALA A 1 93 ? -6.409 -2.962 11.094 1.00 66.62 93 ALA A C 1
ATOM 740 O O . ALA A 1 93 ? -5.895 -1.855 11.213 1.00 66.62 93 ALA A O 1
ATOM 741 N N . TYR A 1 94 ? -5.729 -4.093 11.301 1.00 69.62 94 TYR A N 1
ATOM 742 C CA . TYR A 1 94 ? -4.319 -4.220 11.636 1.00 69.62 94 TYR A CA 1
ATOM 743 C C . TYR A 1 94 ? -3.372 -4.035 10.433 1.00 69.62 94 TYR A C 1
ATOM 745 O O . TYR A 1 94 ? -2.160 -4.098 10.600 1.00 69.62 94 TYR A O 1
ATOM 753 N N . ALA A 1 95 ? -3.871 -3.775 9.221 1.00 74.12 95 ALA A N 1
ATOM 754 C CA . ALA A 1 95 ? -3.035 -3.436 8.061 1.00 74.12 95 ALA A CA 1
ATOM 755 C C . ALA A 1 95 ? -2.605 -1.947 8.036 1.00 74.12 95 ALA A C 1
ATOM 757 O O . ALA A 1 95 ? -2.351 -1.366 6.980 1.00 74.12 95 ALA A O 1
ATOM 758 N N . HIS A 1 96 ? -2.485 -1.342 9.220 1.00 74.25 96 HIS A N 1
ATOM 759 C CA . HIS A 1 96 ? -1.904 -0.026 9.460 1.00 74.25 96 HIS A CA 1
ATOM 760 C C . HIS A 1 96 ? -0.834 -0.148 10.549 1.00 74.25 96 HIS A C 1
ATOM 762 O O . HIS A 1 96 ? -1.116 -0.661 11.634 1.00 74.25 96 HIS A O 1
ATOM 768 N N . GLY A 1 97 ? 0.382 0.334 10.287 1.00 78.44 97 GLY A N 1
ATOM 769 C CA . GLY A 1 97 ? 1.446 0.289 11.282 1.00 78.44 97 GLY A CA 1
ATOM 770 C C . GLY A 1 97 ? 2.849 0.471 10.720 1.00 78.44 97 GLY A C 1
ATOM 771 O O . GLY A 1 97 ? 3.021 1.047 9.646 1.00 78.44 97 GLY A O 1
ATOM 772 N N . ASP A 1 98 ? 3.827 -0.010 11.487 1.00 83.62 98 ASP A N 1
ATOM 773 C CA . ASP A 1 98 ? 5.250 0.100 11.170 1.00 83.62 98 ASP A CA 1
ATOM 774 C C . ASP A 1 98 ? 5.683 -1.029 10.222 1.00 83.62 98 ASP A C 1
ATOM 776 O O . ASP A 1 98 ? 5.133 -2.127 10.226 1.00 83.62 98 ASP A O 1
ATOM 780 N N . TRP A 1 99 ? 6.695 -0.777 9.407 1.00 85.44 99 TRP A N 1
ATOM 781 C CA . TRP A 1 99 ? 7.185 -1.661 8.361 1.00 85.44 99 TRP A CA 1
ATOM 782 C C . TRP A 1 99 ? 8.573 -2.217 8.674 1.00 85.44 99 TRP A C 1
ATOM 784 O O . TRP A 1 99 ? 9.438 -1.549 9.251 1.00 85.44 99 TRP A O 1
ATOM 794 N N . GLN A 1 100 ? 8.798 -3.454 8.238 1.00 85.25 100 GLN A N 1
ATOM 795 C CA . GLN A 1 100 ? 10.088 -4.132 8.297 1.00 85.25 100 GLN A CA 1
ATOM 796 C C . GLN A 1 100 ? 10.365 -4.845 6.976 1.00 85.25 100 GLN A C 1
ATOM 798 O O . GLN A 1 100 ? 9.470 -5.468 6.400 1.00 85.25 100 GLN A O 1
ATOM 803 N N . ASN A 1 101 ? 11.615 -4.794 6.516 1.00 84.62 101 ASN A N 1
ATOM 804 C CA . ASN A 1 101 ? 12.037 -5.575 5.366 1.00 84.62 101 ASN A CA 1
ATOM 805 C C . ASN A 1 101 ? 12.408 -7.008 5.780 1.00 84.62 101 ASN A C 1
ATOM 807 O O . ASN A 1 101 ? 13.143 -7.199 6.747 1.00 84.62 101 ASN A O 1
ATOM 811 N N . LEU A 1 102 ? 11.900 -8.004 5.056 1.00 84.00 102 LEU A N 1
ATOM 812 C CA . LEU A 1 102 ? 12.238 -9.419 5.249 1.00 84.00 102 LEU A CA 1
ATOM 813 C C . LEU A 1 102 ? 13.219 -9.931 4.183 1.00 84.00 102 LEU A C 1
ATOM 815 O O . LEU A 1 102 ? 13.819 -10.984 4.376 1.00 84.00 102 LEU A O 1
ATOM 819 N N . SER A 1 103 ? 13.361 -9.222 3.058 1.00 80.69 103 SER A N 1
ATOM 820 C CA . SER A 1 103 ? 14.204 -9.621 1.925 1.00 80.69 103 SER A CA 1
ATOM 821 C C . SER A 1 103 ? 14.600 -8.398 1.074 1.00 80.69 103 SER A C 1
ATOM 823 O O . SER A 1 103 ? 13.789 -7.480 0.929 1.00 80.69 103 SER A O 1
ATOM 825 N N . PRO A 1 104 ? 15.819 -8.340 0.501 1.00 73.50 104 PRO A N 1
ATOM 826 C CA . PRO A 1 104 ? 16.805 -9.426 0.440 1.00 73.50 104 PRO A CA 1
ATOM 827 C C . PRO A 1 104 ? 17.768 -9.482 1.630 1.00 73.50 104 PRO A C 1
ATOM 829 O O . PRO A 1 104 ? 18.204 -10.568 1.995 1.00 73.50 104 PRO A O 1
ATOM 832 N N . GLU A 1 105 ? 18.067 -8.351 2.272 1.00 76.31 105 GLU A N 1
ATOM 833 C CA . GLU A 1 105 ? 18.981 -8.303 3.418 1.00 76.31 105 GLU A CA 1
ATOM 834 C C . GLU A 1 105 ? 18.217 -8.054 4.727 1.00 76.31 105 GLU A C 1
ATOM 836 O O . GLU A 1 105 ? 17.389 -7.136 4.785 1.00 76.31 105 GLU A O 1
ATOM 841 N N . PRO A 1 106 ? 18.476 -8.843 5.787 1.00 71.75 106 PRO A N 1
ATOM 842 C CA . PRO A 1 106 ? 17.832 -8.645 7.076 1.00 71.75 106 PRO A CA 1
ATOM 843 C C . PRO A 1 106 ? 18.294 -7.330 7.709 1.00 71.75 106 PRO A C 1
ATOM 845 O O . PRO A 1 106 ? 19.488 -7.051 7.814 1.00 71.75 106 PRO A O 1
ATOM 848 N N . THR A 1 107 ? 17.339 -6.531 8.180 1.00 70.75 107 THR A N 1
ATOM 849 C CA . THR A 1 107 ? 17.616 -5.284 8.901 1.00 70.75 107 THR A CA 1
ATOM 850 C C . THR A 1 107 ? 17.318 -5.437 10.387 1.00 70.75 107 THR A C 1
ATOM 852 O O . THR A 1 107 ? 16.266 -5.947 10.766 1.00 70.75 107 THR A O 1
ATOM 855 N N . ALA A 1 108 ? 18.199 -4.909 11.239 1.00 72.88 108 ALA A N 1
ATOM 856 C CA . ALA A 1 108 ? 18.012 -4.889 12.695 1.00 72.88 108 ALA A CA 1
ATOM 857 C C . ALA A 1 108 ? 17.056 -3.780 13.194 1.00 72.88 108 ALA A C 1
ATOM 859 O O . ALA A 1 108 ? 16.902 -3.588 14.398 1.00 72.88 108 ALA A O 1
ATOM 860 N N . TYR A 1 109 ? 16.433 -3.017 12.292 1.00 71.31 109 TYR A N 1
ATOM 861 C CA . TYR A 1 109 ? 15.541 -1.906 12.628 1.00 71.31 109 TYR A CA 1
ATOM 862 C C . TYR A 1 109 ? 14.210 -1.990 11.873 1.00 71.31 109 TYR A C 1
ATOM 864 O O . TYR A 1 109 ? 14.089 -2.677 10.857 1.00 71.31 109 TYR A O 1
ATOM 872 N N . CYS A 1 110 ? 13.214 -1.271 12.391 1.00 72.75 110 CYS A N 1
ATOM 873 C CA . CYS A 1 110 ? 11.876 -1.123 11.831 1.00 72.75 110 CYS A CA 1
ATOM 874 C C . CYS A 1 110 ? 11.552 0.372 11.632 1.00 72.75 110 CYS A C 1
ATOM 876 O O . CYS A 1 110 ? 12.104 1.219 12.338 1.00 72.75 110 CYS A O 1
ATOM 878 N N . THR A 1 111 ? 10.710 0.722 10.656 1.00 75.56 111 THR A N 1
ATOM 879 C CA . THR A 1 111 ? 10.372 2.125 10.335 1.00 75.56 111 THR A CA 1
ATOM 880 C C . THR A 1 111 ? 8.876 2.308 10.129 1.00 75.56 111 THR A C 1
ATOM 882 O O . THR A 1 111 ? 8.222 1.440 9.574 1.00 75.56 111 THR A O 1
ATOM 885 N N . ALA A 1 112 ? 8.322 3.452 10.531 1.00 73.44 112 ALA A N 1
ATOM 886 C CA . ALA A 1 112 ? 6.903 3.750 10.327 1.00 73.44 112 ALA A CA 1
ATOM 887 C C . ALA A 1 112 ? 6.543 3.957 8.849 1.00 73.44 112 ALA A C 1
ATOM 889 O O . ALA A 1 112 ? 5.435 3.642 8.420 1.00 73.44 112 ALA A O 1
ATOM 890 N N . ASN A 1 113 ? 7.480 4.485 8.061 1.00 79.75 113 ASN A N 1
ATOM 891 C CA . ASN A 1 113 ? 7.283 4.726 6.641 1.00 79.75 113 ASN A CA 1
ATOM 892 C C . ASN A 1 113 ? 8.016 3.661 5.829 1.00 79.75 113 ASN A C 1
ATOM 894 O O . ASN A 1 113 ? 9.239 3.549 5.888 1.00 79.75 113 ASN A O 1
ATOM 898 N N . ILE A 1 114 ? 7.264 2.919 5.020 1.00 82.12 114 ILE A N 1
ATOM 899 C CA . ILE A 1 114 ? 7.796 1.873 4.145 1.00 82.12 114 ILE A CA 1
ATOM 900 C C . ILE A 1 114 ? 8.871 2.393 3.173 1.00 82.12 114 ILE A C 1
ATOM 902 O O . ILE A 1 114 ? 9.759 1.639 2.789 1.00 82.12 114 ILE A O 1
ATOM 906 N N . ALA A 1 115 ? 8.839 3.680 2.808 1.00 84.31 115 ALA A N 1
ATOM 907 C CA . ALA A 1 115 ? 9.827 4.287 1.916 1.00 84.31 115 ALA A CA 1
ATOM 908 C C . ALA A 1 115 ? 11.176 4.610 2.589 1.00 84.31 115 ALA A C 1
ATOM 910 O O . ALA A 1 115 ? 12.153 4.906 1.905 1.00 84.31 115 ALA A O 1
ATOM 911 N N . ASP A 1 116 ? 11.256 4.532 3.918 1.00 84.38 116 ASP A N 1
ATOM 912 C CA . ASP A 1 116 ? 12.523 4.674 4.644 1.00 84.38 116 ASP A CA 1
ATOM 913 C C . ASP A 1 116 ? 13.274 3.339 4.777 1.00 84.38 116 ASP A C 1
ATOM 915 O O . ASP A 1 116 ? 14.403 3.302 5.274 1.00 84.38 116 ASP A O 1
ATOM 919 N N . LEU A 1 117 ? 12.663 2.234 4.334 1.00 82.75 117 LEU A N 1
ATOM 920 C CA . LEU A 1 117 ? 13.332 0.942 4.269 1.00 82.75 117 LEU A CA 1
ATOM 921 C C . LEU A 1 117 ? 14.401 0.939 3.166 1.00 82.75 117 LEU A C 1
ATOM 923 O O . LEU A 1 117 ? 14.217 1.549 2.108 1.00 82.75 117 LEU A O 1
ATOM 927 N N . PRO A 1 118 ? 15.513 0.215 3.374 1.00 82.00 118 PRO A N 1
ATOM 928 C CA . PRO A 1 118 ? 16.478 -0.000 2.315 1.00 82.00 118 PRO A CA 1
ATOM 929 C C . PRO A 1 118 ? 15.815 -0.818 1.206 1.00 82.00 118 PRO A C 1
ATOM 931 O O . PRO A 1 118 ? 15.050 -1.747 1.466 1.00 82.00 118 PRO A O 1
ATOM 934 N N . THR A 1 119 ? 16.137 -0.486 -0.040 1.00 85.25 119 THR A N 1
ATOM 935 C CA . THR A 1 119 ? 15.640 -1.182 -1.231 1.00 85.25 119 THR A CA 1
ATOM 936 C C . THR A 1 119 ? 16.822 -1.782 -1.999 1.00 85.25 119 THR A C 1
ATOM 938 O O . THR A 1 119 ? 17.171 -1.270 -3.056 1.00 85.25 119 THR A O 1
ATOM 941 N N . PRO A 1 120 ? 17.499 -2.834 -1.494 1.00 86.50 120 PRO A N 1
ATOM 942 C CA . PRO A 1 120 ? 18.575 -3.478 -2.246 1.00 86.50 120 PRO A CA 1
ATOM 943 C C . PRO A 1 120 ? 18.022 -4.140 -3.516 1.00 86.50 120 PRO A C 1
ATOM 945 O O . PRO A 1 120 ? 16.848 -4.506 -3.578 1.00 86.50 120 PRO A O 1
ATOM 948 N N . ILE A 1 121 ? 18.851 -4.309 -4.544 1.00 88.75 121 ILE A N 1
ATOM 949 C CA . ILE A 1 121 ? 18.465 -5.067 -5.738 1.00 88.75 121 ILE A CA 1
ATOM 950 C C . ILE A 1 121 ? 18.797 -6.538 -5.491 1.00 88.75 121 ILE A C 1
ATOM 952 O O . ILE A 1 121 ? 19.965 -6.875 -5.315 1.00 88.75 121 ILE A O 1
ATOM 956 N N . ASP A 1 122 ? 17.776 -7.394 -5.474 1.00 87.62 122 ASP A N 1
ATOM 957 C CA . ASP A 1 122 ? 17.956 -8.840 -5.368 1.00 87.62 122 ASP A CA 1
ATOM 958 C C . ASP A 1 122 ? 18.210 -9.430 -6.767 1.00 87.62 122 ASP A C 1
ATOM 960 O O . ASP A 1 122 ? 17.374 -9.221 -7.655 1.00 87.62 122 ASP A O 1
ATOM 964 N N . PRO A 1 123 ? 19.316 -10.165 -7.005 1.00 87.56 123 PRO A N 1
ATOM 965 C CA . PRO A 1 123 ? 19.523 -10.894 -8.257 1.00 87.56 123 PRO A CA 1
ATOM 966 C C . PRO A 1 123 ? 18.417 -11.915 -8.570 1.00 87.56 123 PRO A C 1
ATOM 968 O O . PRO A 1 123 ? 18.183 -12.194 -9.747 1.00 87.56 123 PRO A O 1
ATOM 971 N N . GLU A 1 124 ? 17.728 -12.453 -7.558 1.00 88.19 124 GLU A N 1
ATOM 972 C CA . GLU A 1 124 ? 16.606 -13.389 -7.734 1.00 88.19 124 GLU A CA 1
ATOM 973 C C . GLU A 1 124 ? 15.242 -12.681 -7.833 1.00 88.19 124 GLU A C 1
ATOM 975 O O . GLU A 1 124 ? 14.232 -13.307 -8.158 1.00 88.19 124 GLU A O 1
ATOM 980 N N . GLY A 1 125 ? 15.203 -11.363 -7.605 1.00 83.81 125 GLY A N 1
ATOM 981 C CA . GLY A 1 125 ? 13.982 -10.556 -7.661 1.00 83.81 125 GLY A CA 1
ATOM 982 C C . GLY A 1 125 ? 12.999 -10.806 -6.511 1.00 83.81 125 GLY A C 1
ATOM 983 O O . GLY A 1 125 ? 11.816 -10.474 -6.640 1.00 83.81 125 GLY A O 1
ATOM 984 N N . GLY A 1 126 ? 13.456 -11.391 -5.405 1.00 88.06 126 GLY A N 1
ATOM 985 C CA . GLY A 1 126 ? 12.686 -11.590 -4.188 1.00 88.06 126 GLY A CA 1
ATOM 986 C C . GLY A 1 126 ? 12.581 -10.308 -3.365 1.00 88.06 126 GLY A C 1
ATOM 987 O O . GLY A 1 126 ? 13.569 -9.646 -3.058 1.00 88.06 126 GLY A O 1
ATOM 988 N N . TYR A 1 127 ? 11.351 -9.960 -2.986 1.00 89.62 127 TYR A N 1
ATOM 989 C CA . TYR 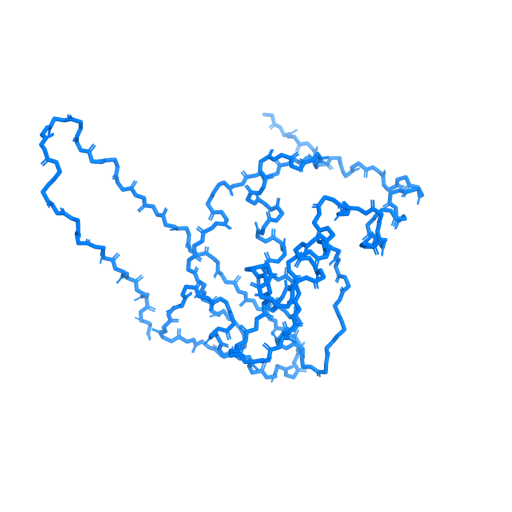A 1 127 ? 11.071 -8.841 -2.093 1.00 89.62 127 TYR A CA 1
ATOM 990 C C . TYR A 1 127 ? 9.945 -9.210 -1.144 1.00 89.62 127 TYR A C 1
ATOM 992 O O . TYR A 1 127 ? 8.899 -9.707 -1.567 1.00 89.62 127 TYR A O 1
ATOM 1000 N N . ALA A 1 128 ? 10.143 -8.945 0.143 1.00 88.12 128 ALA A N 1
ATOM 1001 C CA . ALA A 1 128 ? 9.145 -9.233 1.157 1.00 88.12 128 ALA A CA 1
ATOM 1002 C C . ALA A 1 128 ? 9.171 -8.160 2.240 1.00 88.12 128 ALA A C 1
ATOM 1004 O O . ALA A 1 128 ? 10.216 -7.862 2.813 1.00 88.12 128 ALA A O 1
ATOM 1005 N N . HIS A 1 129 ? 7.998 -7.617 2.552 1.00 87.50 129 HIS A N 1
ATOM 1006 C CA . HIS A 1 129 ? 7.817 -6.607 3.586 1.00 87.50 129 HIS A CA 1
ATOM 1007 C C . HIS A 1 129 ? 6.790 -7.102 4.597 1.00 87.50 129 HIS A C 1
ATOM 1009 O O . HIS A 1 129 ? 5.744 -7.629 4.217 1.00 87.50 129 HIS A O 1
ATOM 1015 N N . ASN A 1 130 ? 7.086 -6.919 5.880 1.00 86.56 130 ASN A N 1
ATOM 1016 C CA . ASN A 1 130 ? 6.151 -7.182 6.961 1.00 86.56 130 ASN A CA 1
ATOM 1017 C C . ASN A 1 130 ? 5.574 -5.867 7.488 1.00 86.56 130 ASN A C 1
ATOM 1019 O O . ASN A 1 130 ? 6.312 -4.887 7.626 1.00 86.56 130 ASN A O 1
ATOM 1023 N N . ILE A 1 131 ? 4.280 -5.869 7.811 1.00 85.38 131 ILE A N 1
ATOM 1024 C CA . ILE A 1 131 ? 3.603 -4.756 8.475 1.00 85.38 131 ILE A CA 1
ATOM 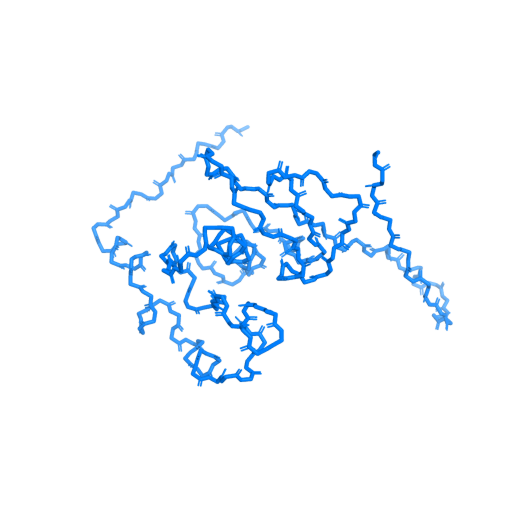1025 C C . ILE A 1 131 ? 3.232 -5.166 9.899 1.00 85.38 131 ILE A C 1
ATOM 1027 O O . ILE A 1 131 ? 2.563 -6.173 10.133 1.00 85.38 131 ILE A O 1
ATOM 1031 N N . TRP A 1 132 ? 3.686 -4.372 10.855 1.00 81.50 132 TRP A N 1
ATOM 1032 C CA . TRP A 1 132 ? 3.465 -4.564 12.273 1.00 81.50 132 TRP A CA 1
ATOM 1033 C C . TRP A 1 132 ? 2.318 -3.669 12.727 1.00 81.50 132 TRP A C 1
ATOM 1035 O O . TRP A 1 132 ? 2.498 -2.450 12.810 1.00 81.50 132 TRP A O 1
ATOM 1045 N N . PRO A 1 133 ? 1.140 -4.234 13.036 1.00 76.25 133 PRO A N 1
ATOM 1046 C CA . PRO A 1 133 ? 0.062 -3.443 13.594 1.00 76.25 133 PRO A CA 1
ATOM 1047 C C . PRO A 1 133 ? 0.445 -2.822 14.922 1.00 76.25 133 PRO A C 1
ATOM 1049 O O . PRO A 1 133 ? 1.046 -3.457 15.792 1.00 76.25 133 PRO A O 1
ATOM 1052 N N . ARG A 1 134 ? -0.012 -1.590 15.117 1.00 72.31 134 ARG A N 1
ATOM 1053 C CA . ARG A 1 134 ? 0.006 -0.969 16.433 1.00 72.31 134 ARG A CA 1
ATOM 1054 C C . ARG A 1 134 ? -1.134 -1.547 17.266 1.00 72.31 134 ARG A C 1
ATOM 1056 O O . ARG A 1 134 ? -2.300 -1.238 17.035 1.00 72.31 134 ARG A O 1
ATOM 1063 N N . PHE A 1 135 ? -0.788 -2.368 18.250 1.00 71.69 135 PHE A N 1
ATOM 1064 C CA . PHE A 1 135 ? -1.729 -2.771 19.286 1.00 71.69 135 PHE A CA 1
ATOM 1065 C C . PHE A 1 135 ? -1.717 -1.736 20.404 1.00 71.69 135 PHE A C 1
ATOM 1067 O O . PHE A 1 135 ? -0.676 -1.450 20.995 1.00 71.69 135 PHE A O 1
ATOM 1074 N N . GLU A 1 136 ? -2.882 -1.169 20.690 1.00 67.38 136 GLU A N 1
ATOM 1075 C CA . GLU A 1 136 ? -3.080 -0.317 21.854 1.00 67.38 136 GLU A CA 1
ATOM 1076 C C . GLU A 1 136 ? -3.736 -1.157 22.942 1.00 67.38 136 GLU A C 1
ATOM 1078 O O . GLU A 1 136 ? -4.781 -1.772 22.724 1.00 67.38 136 GLU A O 1
ATOM 1083 N N . CYS A 1 137 ? -3.109 -1.221 24.115 1.00 68.12 137 CYS A N 1
ATOM 1084 C CA . CYS A 1 137 ? -3.779 -1.786 25.275 1.00 68.12 137 CYS A CA 1
ATOM 1085 C C . CYS A 1 137 ? -4.951 -0.864 25.628 1.00 68.12 137 CYS A C 1
ATOM 1087 O O . CYS A 1 137 ? -4.726 0.347 25.732 1.00 68.12 137 CYS A O 1
ATOM 1089 N N . PRO A 1 138 ? -6.171 -1.390 25.838 1.00 68.00 138 PRO A N 1
ATOM 1090 C CA . PRO A 1 138 ? -7.248 -0.570 26.364 1.00 68.00 138 PRO A CA 1
ATOM 1091 C C . PRO A 1 138 ? -6.777 -0.012 27.706 1.00 68.00 138 PRO A C 1
ATOM 1093 O O . PRO A 1 138 ? -6.453 -0.767 28.628 1.00 68.00 138 PRO A O 1
ATOM 1096 N N . LEU A 1 139 ? -6.665 1.313 27.798 1.00 66.94 139 LEU A N 1
ATOM 1097 C CA . LEU A 1 139 ? -6.446 1.942 29.089 1.00 66.94 139 LEU A CA 1
ATOM 1098 C C . LEU A 1 139 ? -7.663 1.637 29.962 1.00 66.94 139 LEU A C 1
ATOM 1100 O O . LEU A 1 139 ? -8.792 1.606 29.478 1.00 66.94 139 LEU A O 1
ATOM 1104 N N . SER A 1 140 ? -7.420 1.404 31.251 1.00 69.19 140 SER A N 1
ATOM 1105 C CA . SER A 1 140 ? -8.490 1.295 32.239 1.00 69.19 140 SER A CA 1
ATOM 1106 C C . SER A 1 140 ? -9.439 2.487 32.094 1.00 69.19 140 SER A C 1
ATOM 1108 O O . SER A 1 140 ? -9.001 3.632 32.184 1.00 69.19 140 SER A O 1
ATOM 1110 N N . GLU A 1 141 ? -10.734 2.221 31.911 1.00 71.31 141 GLU A N 1
ATOM 1111 C CA . GLU A 1 141 ? -11.782 3.257 31.915 1.00 71.31 141 GLU A CA 1
ATOM 1112 C C . GLU A 1 141 ? -11.905 3.939 33.289 1.00 71.31 141 GLU A C 1
ATOM 1114 O O . GLU A 1 141 ? -12.514 4.997 33.434 1.00 71.31 141 GLU A O 1
ATOM 1119 N N . ILE A 1 142 ? -11.304 3.331 34.314 1.00 76.56 142 ILE A N 1
ATOM 1120 C CA . ILE A 1 142 ? -11.220 3.859 35.667 1.00 76.56 142 ILE A CA 1
ATOM 1121 C C . ILE A 1 142 ? -9.921 4.661 35.783 1.00 76.56 142 ILE A C 1
ATOM 1123 O O . ILE A 1 142 ? -8.834 4.078 35.838 1.00 76.56 142 ILE A O 1
ATOM 1127 N N . GLY A 1 143 ? -10.045 5.989 35.844 1.00 78.50 143 GLY A N 1
ATOM 1128 C CA . GLY A 1 143 ? -8.942 6.922 36.085 1.00 78.50 143 GLY A CA 1
ATOM 1129 C C . GLY A 1 143 ? -8.909 8.100 35.111 1.00 78.50 143 GLY A C 1
ATOM 1130 O O . GLY A 1 143 ? -9.730 8.210 34.206 1.00 78.50 143 GLY A O 1
ATOM 1131 N N . ILE A 1 144 ? -7.943 9.000 35.310 1.00 79.38 144 ILE A N 1
ATOM 1132 C CA . ILE A 1 144 ? -7.644 10.096 34.381 1.00 7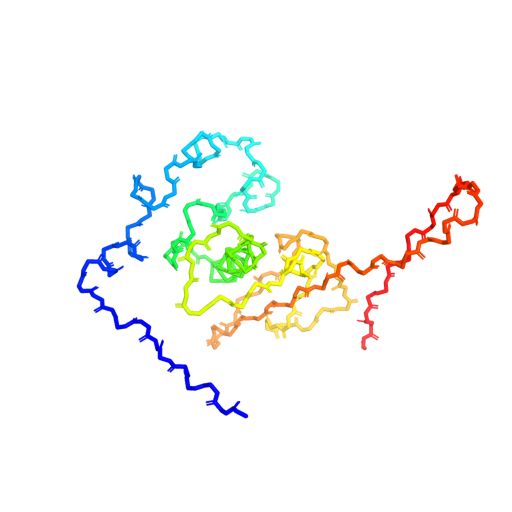9.38 144 ILE A CA 1
ATOM 1133 C C . ILE A 1 144 ? -6.334 9.753 33.678 1.00 79.38 144 ILE A C 1
ATOM 1135 O O . ILE A 1 144 ? -5.335 9.442 34.328 1.00 79.38 144 ILE A O 1
ATOM 1139 N N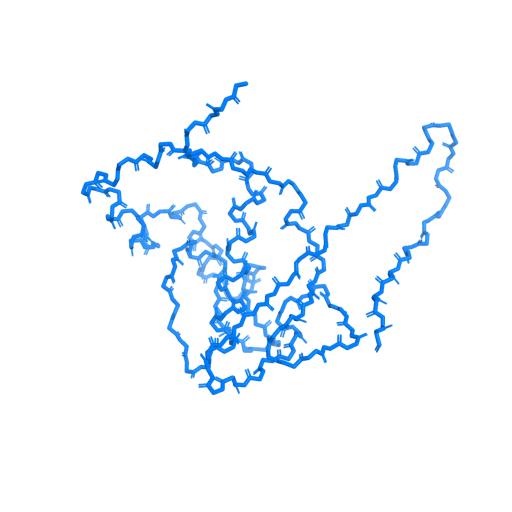 . PHE A 1 145 ? -6.334 9.813 32.349 1.00 75.94 145 PHE A N 1
ATOM 1140 C CA . PHE A 1 145 ? -5.129 9.644 31.551 1.00 75.94 145 PHE A CA 1
ATOM 1141 C C . PHE A 1 145 ? -4.169 10.821 31.782 1.00 75.94 145 PHE A C 1
ATOM 1143 O O . PHE A 1 145 ? -4.460 11.946 31.383 1.00 75.94 145 PHE A O 1
ATOM 1150 N N . VAL A 1 146 ? -3.035 10.564 32.441 1.00 81.25 146 VAL A N 1
ATOM 1151 C CA . VAL A 1 146 ? -2.018 11.594 32.729 1.00 81.25 146 VAL A CA 1
ATOM 1152 C C . VAL A 1 146 ? -0.925 11.619 31.656 1.00 81.25 146 VAL A C 1
ATOM 1154 O O . VAL A 1 146 ? -0.550 12.691 31.193 1.00 81.25 146 VAL A O 1
ATOM 1157 N N . ALA A 1 147 ? -0.412 10.454 31.248 1.00 76.69 147 ALA A N 1
ATOM 1158 C CA . ALA A 1 147 ? 0.613 10.333 30.212 1.00 76.69 147 ALA A CA 1
ATOM 1159 C C . ALA A 1 147 ? 0.642 8.918 29.609 1.00 76.69 147 ALA A C 1
ATOM 1161 O O . ALA A 1 147 ? 0.341 7.938 30.291 1.00 76.69 147 ALA A O 1
ATOM 1162 N N . PHE A 1 148 ? 1.061 8.815 28.345 1.00 74.69 148 PHE A N 1
ATOM 1163 C CA . PHE A 1 148 ? 1.367 7.553 27.665 1.00 74.69 148 PHE A CA 1
ATOM 1164 C C . PHE A 1 148 ? 2.819 7.582 27.214 1.00 74.69 148 PHE A C 1
ATOM 1166 O O . PHE A 1 148 ? 3.240 8.532 26.554 1.00 74.69 148 PHE A O 1
ATOM 1173 N N . ILE A 1 149 ? 3.569 6.531 27.538 1.00 72.81 149 ILE A N 1
ATOM 1174 C CA . ILE A 1 149 ? 4.907 6.323 26.991 1.00 72.81 149 ILE A CA 1
ATOM 1175 C C . ILE A 1 149 ? 4.766 5.277 25.883 1.00 72.81 149 ILE A C 1
ATOM 1177 O O . ILE A 1 149 ? 4.566 4.102 26.194 1.00 72.81 149 ILE A O 1
ATOM 1181 N N . PRO A 1 150 ? 4.840 5.667 24.598 1.00 65.69 150 PRO A N 1
ATOM 1182 C CA . PRO A 1 150 ? 4.847 4.694 23.519 1.00 65.69 150 PRO A CA 1
ATOM 1183 C C . PRO A 1 150 ? 6.122 3.854 23.615 1.00 65.69 150 PRO A C 1
ATOM 1185 O O . PRO A 1 150 ? 7.224 4.374 23.445 1.00 65.69 150 PRO A O 1
ATOM 1188 N N . 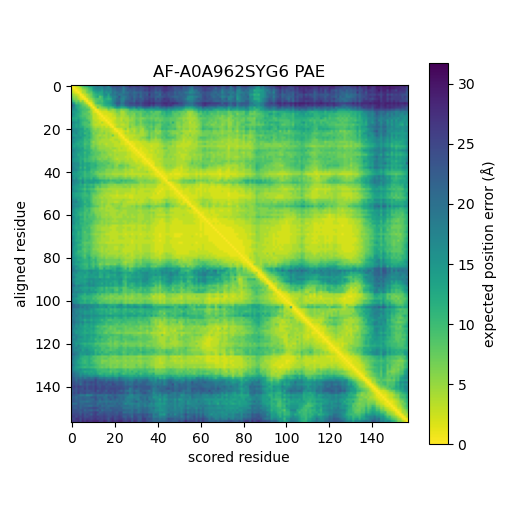PHE A 1 151 ? 5.984 2.554 23.870 1.00 61.19 151 PHE A N 1
ATOM 1189 C CA . PHE A 1 151 ? 7.100 1.621 23.777 1.00 61.19 151 PHE A CA 1
ATOM 1190 C C . PHE A 1 151 ? 7.132 1.023 22.370 1.00 61.19 151 PHE A C 1
ATOM 1192 O O . PHE A 1 151 ? 6.164 0.401 21.934 1.00 61.19 151 PHE A O 1
ATOM 1199 N N . ARG A 1 152 ? 8.234 1.236 21.647 1.00 59.56 152 ARG A N 1
ATOM 1200 C CA . ARG A 1 152 ? 8.495 0.598 20.352 1.00 59.56 152 ARG A CA 1
ATOM 1201 C C . ARG A 1 152 ? 9.536 -0.488 20.571 1.00 59.56 152 ARG A C 1
ATOM 1203 O O . ARG A 1 152 ? 10.629 -0.191 21.045 1.00 59.56 152 ARG A O 1
ATOM 1210 N N . TYR A 1 153 ? 9.197 -1.725 20.233 1.00 57.38 153 TYR A N 1
ATOM 1211 C CA . TYR A 1 153 ? 10.128 -2.846 20.287 1.00 57.38 153 TYR A CA 1
ATOM 1212 C C . TYR A 1 153 ? 10.385 -3.330 18.862 1.00 57.38 153 TYR A C 1
ATOM 1214 O O . TYR A 1 153 ? 9.503 -3.931 18.256 1.00 57.38 153 TYR A O 1
ATOM 1222 N N . CYS A 1 154 ? 11.568 -3.045 18.311 1.00 52.22 154 CYS A N 1
ATOM 1223 C CA . CYS A 1 154 ? 12.033 -3.737 17.110 1.00 52.22 154 CYS A CA 1
ATOM 1224 C C . CYS A 1 154 ? 12.839 -4.964 17.572 1.00 52.22 154 CYS A C 1
ATOM 1226 O O . CYS A 1 154 ? 13.702 -4.840 18.442 1.00 52.22 154 CYS A O 1
ATOM 1228 N N . PHE A 1 155 ? 12.572 -6.140 17.001 1.00 51.06 155 PHE A N 1
ATOM 1229 C CA . PHE A 1 155 ? 13.392 -7.327 17.245 1.00 51.06 155 PHE A CA 1
ATOM 1230 C C . PHE A 1 155 ? 14.776 -7.120 16.615 1.00 51.06 155 PHE A C 1
ATOM 1232 O O . PHE A 1 155 ? 14.895 -7.048 15.394 1.00 51.06 155 PHE A O 1
ATOM 1239 N N . THR A 1 156 ? 15.815 -7.015 17.439 1.00 43.81 156 THR A N 1
ATOM 1240 C CA . THR A 1 156 ? 17.209 -7.129 16.995 1.00 43.81 156 THR A CA 1
ATOM 1241 C C . THR A 1 156 ? 17.601 -8.600 17.107 1.00 43.81 156 THR A C 1
ATOM 1243 O O . THR A 1 156 ? 17.628 -9.124 18.223 1.00 43.81 156 THR A O 1
ATOM 1246 N N . PHE A 1 157 ? 17.832 -9.266 15.978 1.00 43.53 157 PHE A N 1
ATOM 1247 C CA . PHE A 1 157 ? 18.415 -10.611 15.941 1.00 43.53 157 PHE A CA 1
ATOM 1248 C C . PHE A 1 157 ? 19.937 -10.528 15.866 1.00 43.53 157 PHE A C 1
ATOM 1250 O O . PHE A 1 157 ? 20.431 -9.599 15.186 1.00 43.53 157 PHE A O 1
#

Foldseek 3Di:
DDDDPDPPPPDVVNVVQLADFPPPNPVVCPVLQPDLPHPQFAADDNDTQDGLGPLHLDGDDPALLSSLLSNLLNVLVQLCDPPDPDPPHNHDVQSQAKKAWPDDDHDQDIGNGSNPDDRDHDPVSDTDMDGGGDDDDPDPPPDDCDDDDDDDDRDGD

Radius of gyration: 18.43 Å; Cα contacts (8 Å, |Δi|>4): 201; chains: 1; bounding box: 37×43×55 Å

pLDDT: mean 76.95, std 12.0, range [41.12, 91.88]

Secondary structure (DSSP, 8-state):
-----------HHHHHHHH--TTTS-GGGHHHHH-TT-TTEESSTT---EES-S--S----S-HHHHHHHHHHHHHHHHH-TT---SS----TTS-EEEEEEESS--S--BSSGGGS--PPPTT---EEEEEE-PPPPPPSSS--------------